Protein AF-A0A7X2D8C7-F1 (afdb_monomer_lite)

Sequence (176 aa):
GVTGVTGVTGWKGAHVKLGKLVGNLSENLAQALRIPQDTNGYLAQRRYRIRPRDVVHPGIFVVGGAHTPMPMEETINHAFVVAARIKALFDTKPKRLPGAQIDEEVCIGCGYCAAVCPYGAPILERTDTGHKARMSPRFCTLCGLCIAGCPVFAISDPVKSRDTIKAQIRAWGETS

Secondary structure (DSSP, 8-state):
------------S----GGGTS-S-SHHHHHHTTPPB-TTSSBPBPPTTTSTT-BSSTT----GGGTS---HHHHHHHHHHHHHHHHHHHHSPP-PPPPPEE-TTT-----HHHHH-TT--EEEEEETTEEEEEE-TTT-----HHHHH-TT--EE-SSS-HHHHHHHHHHHHT--

Radius of gyration: 23.64 Å; chains: 1; bounding box: 49×44×75 Å

Structure (mmCIF, N/CA/C/O backbone):
data_AF-A0A7X2D8C7-F1
#
_entry.id   AF-A0A7X2D8C7-F1
#
loop_
_atom_site.group_PDB
_atom_site.id
_atom_site.type_symbol
_atom_site.label_atom_id
_atom_site.label_alt_id
_atom_site.label_comp_id
_atom_site.label_asym_id
_atom_site.label_entity_id
_atom_site.label_seq_id
_atom_site.pdbx_PDB_ins_code
_atom_site.Cartn_x
_atom_site.Cartn_y
_atom_site.Cartn_z
_atom_site.occupancy
_atom_site.B_iso_or_equiv
_atom_site.auth_seq_id
_atom_site.auth_comp_id
_atom_site.auth_asym_id
_atom_site.auth_atom_id
_atom_site.pdbx_PDB_model_num
ATOM 1 N N . GLY A 1 1 ? 28.104 -6.266 -40.209 1.00 28.58 1 GLY A N 1
ATOM 2 C CA . GLY A 1 1 ? 27.592 -5.517 -41.369 1.00 28.58 1 GLY A CA 1
ATOM 3 C C . GLY A 1 1 ? 26.115 -5.299 -41.169 1.00 28.58 1 GLY A C 1
ATOM 4 O O . GLY A 1 1 ? 25.432 -6.241 -40.800 1.00 28.58 1 GLY A O 1
ATOM 5 N N . VAL A 1 2 ? 25.672 -4.056 -41.318 1.00 37.31 2 VAL A N 1
ATOM 6 C CA . VAL A 1 2 ? 24.287 -3.589 -41.179 1.00 37.31 2 VAL A CA 1
ATOM 7 C C . VAL A 1 2 ? 23.355 -4.460 -42.034 1.00 37.31 2 VAL A C 1
ATOM 9 O O . VAL A 1 2 ? 23.468 -4.435 -43.256 1.00 37.31 2 VAL A O 1
ATOM 12 N N . THR A 1 3 ? 22.458 -5.245 -41.432 1.00 30.12 3 THR A N 1
ATOM 13 C CA . THR A 1 3 ? 21.358 -5.863 -42.183 1.00 30.12 3 THR A CA 1
ATOM 14 C C . THR A 1 3 ? 20.223 -4.853 -42.247 1.00 30.12 3 THR A C 1
ATOM 16 O O . THR A 1 3 ? 19.583 -4.521 -41.252 1.00 30.12 3 THR A O 1
ATOM 19 N N . GLY A 1 4 ? 20.102 -4.267 -43.436 1.00 26.48 4 GLY A N 1
ATOM 20 C CA . GLY A 1 4 ? 19.267 -3.121 -43.729 1.00 26.48 4 GLY A CA 1
ATOM 21 C C . GLY A 1 4 ? 17.782 -3.367 -43.506 1.00 26.48 4 GLY A C 1
ATOM 22 O O . GLY A 1 4 ? 17.251 -4.458 -43.699 1.00 26.48 4 GLY A O 1
ATOM 23 N N . VAL A 1 5 ? 17.115 -2.282 -43.137 1.00 38.53 5 VAL A N 1
ATOM 24 C CA . VAL A 1 5 ? 15.666 -2.152 -43.174 1.00 38.53 5 VAL A CA 1
ATOM 25 C C . VAL A 1 5 ? 15.284 -1.944 -44.639 1.00 38.53 5 VAL A C 1
ATOM 27 O O . VAL A 1 5 ? 15.274 -0.816 -45.125 1.00 38.53 5 VAL A O 1
ATOM 30 N N . THR A 1 6 ? 15.020 -3.018 -45.379 1.00 28.53 6 THR A N 1
ATOM 31 C CA . THR A 1 6 ? 14.437 -2.922 -46.722 1.00 28.53 6 THR A CA 1
ATOM 32 C C . THR A 1 6 ? 12.965 -3.310 -46.684 1.00 28.53 6 THR A C 1
ATOM 34 O O . THR A 1 6 ? 12.603 -4.475 -46.582 1.00 28.53 6 THR A O 1
ATOM 37 N N . GLY A 1 7 ? 12.131 -2.271 -46.772 1.00 32.69 7 GLY A N 1
ATOM 38 C CA . GLY A 1 7 ? 10.856 -2.260 -47.487 1.00 32.69 7 GLY A CA 1
ATOM 39 C C . GLY A 1 7 ? 9.804 -3.288 -47.084 1.00 32.69 7 GLY A C 1
ATOM 40 O O . GLY A 1 7 ? 9.680 -4.328 -47.719 1.00 32.69 7 GLY A O 1
ATOM 41 N N . VAL A 1 8 ? 8.918 -2.911 -46.157 1.00 35.75 8 VAL A N 1
ATOM 42 C CA . VAL A 1 8 ? 7.561 -3.478 -46.121 1.00 35.75 8 VAL A CA 1
ATOM 43 C C . VAL A 1 8 ? 6.648 -2.560 -46.936 1.00 35.75 8 VAL A C 1
ATOM 45 O O . VAL A 1 8 ? 5.931 -1.708 -46.412 1.00 35.75 8 VAL A O 1
ATOM 48 N N . THR A 1 9 ? 6.722 -2.691 -48.259 1.00 31.28 9 THR A N 1
ATOM 49 C CA . THR A 1 9 ? 5.758 -2.123 -49.208 1.00 31.28 9 THR A CA 1
ATOM 50 C C . THR A 1 9 ? 4.465 -2.932 -49.128 1.00 31.28 9 THR A C 1
ATOM 52 O O . THR A 1 9 ? 4.216 -3.833 -49.918 1.00 31.28 9 THR A O 1
ATOM 55 N N . GLY A 1 10 ? 3.638 -2.644 -48.123 1.00 30.45 10 GLY A N 1
ATOM 56 C CA . GLY A 1 10 ? 2.378 -3.363 -47.955 1.00 30.45 10 GLY A CA 1
ATOM 57 C C . GLY A 1 10 ? 1.663 -3.097 -46.642 1.00 30.45 10 GLY A C 1
ATOM 58 O O . GLY A 1 10 ? 1.258 -4.046 -45.984 1.00 30.45 10 GLY A O 1
ATOM 59 N N . TRP A 1 11 ? 1.490 -1.833 -46.241 1.00 36.06 11 TRP A N 1
ATOM 60 C CA . TRP A 1 11 ? 0.664 -1.519 -45.073 1.00 36.06 11 TRP A CA 1
ATOM 61 C C . TRP A 1 11 ? -0.426 -0.505 -45.398 1.00 36.06 11 TRP A C 1
ATOM 63 O O . TRP A 1 11 ? -0.313 0.693 -45.148 1.00 36.06 11 TRP A O 1
ATOM 73 N N . LYS A 1 12 ? -1.520 -1.004 -45.977 1.00 29.92 12 LYS A N 1
ATOM 74 C CA . LYS A 1 12 ? -2.783 -0.269 -46.001 1.00 29.92 12 LYS A CA 1
ATOM 75 C C . LYS A 1 12 ? -3.369 -0.278 -44.583 1.00 29.92 12 LYS A C 1
ATOM 77 O O . LYS A 1 12 ? -3.862 -1.299 -44.123 1.00 29.92 12 LYS A O 1
ATOM 82 N N . GLY A 1 13 ? -3.307 0.867 -43.908 1.00 35.31 13 GLY A N 1
ATOM 83 C CA . GLY A 1 13 ? -4.355 1.305 -42.981 1.00 35.31 13 GLY A CA 1
ATOM 84 C C . GLY A 1 13 ? -4.522 0.586 -41.639 1.00 35.31 13 GLY A C 1
ATOM 85 O O . GLY A 1 13 ? -5.606 0.680 -41.074 1.00 35.31 13 GLY A O 1
ATOM 86 N N . ALA A 1 14 ? -3.507 -0.079 -41.081 1.00 35.38 14 ALA A N 1
ATOM 87 C CA . ALA A 1 14 ? -3.566 -0.482 -39.674 1.00 35.38 14 ALA A CA 1
ATOM 88 C C . ALA A 1 14 ? -2.647 0.416 -38.845 1.00 35.38 14 ALA A C 1
ATOM 90 O O . ALA A 1 14 ? -1.425 0.310 -38.912 1.00 35.38 14 ALA A O 1
ATOM 91 N N . HIS A 1 15 ? -3.245 1.291 -38.036 1.00 37.81 15 HIS A N 1
ATOM 92 C CA . HIS A 1 15 ? -2.563 1.956 -36.929 1.00 37.81 15 HIS A CA 1
ATOM 93 C C . HIS A 1 15 ? -2.149 0.900 -35.894 1.00 37.81 15 HIS A C 1
ATOM 95 O O . HIS A 1 15 ? -2.786 0.739 -34.851 1.00 37.81 15 HIS A O 1
ATOM 101 N N . VAL A 1 16 ? -1.105 0.122 -36.177 1.00 44.53 16 VAL A N 1
ATOM 102 C CA . VAL A 1 16 ? -0.512 -0.744 -35.165 1.00 44.53 16 VAL A CA 1
ATOM 103 C C . VAL A 1 16 ? 0.258 0.159 -34.223 1.00 44.53 16 VAL A C 1
ATOM 105 O O . VAL A 1 16 ? 1.302 0.710 -34.564 1.00 44.53 16 VAL A O 1
ATOM 108 N N . LYS A 1 17 ? -0.315 0.353 -33.032 1.00 47.81 17 LYS A N 1
ATOM 109 C CA . LYS A 1 17 ? 0.353 1.032 -31.923 1.00 47.81 17 LYS A CA 1
ATOM 110 C C . LYS A 1 17 ? 1.723 0.386 -31.746 1.00 47.81 17 LYS A C 1
ATOM 112 O O . LYS A 1 17 ? 1.798 -0.823 -31.543 1.00 47.81 17 LYS A O 1
ATOM 117 N N . LEU A 1 18 ? 2.784 1.187 -31.819 1.00 47.12 18 LEU A N 1
ATOM 118 C CA . LEU A 1 18 ? 4.171 0.730 -31.685 1.00 47.12 18 LEU A CA 1
ATOM 119 C C . LEU A 1 18 ? 4.399 -0.130 -30.426 1.00 47.12 18 LEU A C 1
ATOM 121 O O . LEU A 1 18 ? 5.233 -1.033 -30.454 1.00 47.12 18 LEU A O 1
ATOM 125 N N . GLY A 1 19 ? 3.610 0.055 -29.360 1.00 49.12 19 GLY A N 1
ATOM 126 C CA . GLY A 1 19 ? 3.678 -0.785 -28.160 1.00 49.12 19 GLY A CA 1
ATOM 127 C C . GLY A 1 19 ? 3.206 -2.230 -28.352 1.00 49.12 19 GLY A C 1
ATOM 128 O O . GLY A 1 19 ? 3.594 -3.087 -27.570 1.00 49.12 19 GLY A O 1
ATOM 129 N N . LYS A 1 20 ? 2.450 -2.545 -29.415 1.00 48.38 20 LYS A N 1
ATOM 130 C CA . LYS A 1 20 ? 2.133 -3.934 -29.805 1.00 48.38 20 LYS A CA 1
ATOM 131 C C . LYS A 1 20 ? 3.270 -4.628 -30.568 1.00 48.38 20 LYS A C 1
ATOM 133 O O . LYS A 1 20 ? 3.281 -5.853 -30.620 1.00 48.38 20 LYS A O 1
ATOM 138 N N . LEU A 1 21 ? 4.202 -3.875 -31.163 1.00 49.94 21 LEU A N 1
ATOM 139 C CA . LEU A 1 21 ? 5.346 -4.419 -31.916 1.00 49.94 21 LEU A CA 1
ATOM 140 C C . LEU A 1 21 ? 6.495 -4.858 -30.998 1.00 49.94 21 LEU A C 1
ATOM 142 O O . LEU A 1 21 ? 7.214 -5.801 -31.321 1.00 49.94 21 LEU A O 1
ATOM 146 N N . VAL A 1 22 ? 6.643 -4.214 -29.837 1.00 54.09 22 VAL A N 1
ATOM 147 C CA . VAL A 1 22 ? 7.540 -4.658 -28.760 1.00 54.09 22 VAL A CA 1
ATOM 148 C C . VAL A 1 22 ? 6.815 -5.790 -28.022 1.00 54.09 22 VAL A C 1
ATOM 150 O O . VAL A 1 22 ? 6.143 -5.579 -27.019 1.00 54.09 22 VAL A O 1
ATOM 153 N N . GLY A 1 23 ? 6.818 -6.961 -28.664 1.00 46.19 23 GLY A N 1
ATOM 154 C CA . GLY A 1 23 ? 5.800 -8.003 -28.540 1.00 46.19 23 GLY A CA 1
ATOM 155 C C . GLY A 1 23 ? 5.463 -8.471 -27.129 1.00 46.19 23 GLY A C 1
ATOM 156 O O . GLY A 1 23 ? 6.334 -8.506 -26.276 1.00 46.19 23 GLY A O 1
ATOM 157 N N . ASN A 1 24 ? 4.197 -8.872 -26.943 1.00 46.22 24 ASN A N 1
ATOM 158 C CA . ASN A 1 24 ? 3.631 -9.849 -25.990 1.00 46.22 24 ASN A CA 1
ATOM 159 C C . ASN A 1 24 ? 4.108 -9.881 -24.518 1.00 46.22 24 ASN A C 1
ATOM 161 O O . ASN A 1 24 ? 3.632 -10.716 -23.754 1.00 46.22 24 ASN A O 1
ATOM 165 N N . LEU A 1 25 ? 4.986 -8.983 -24.079 1.00 53.69 25 LEU A N 1
ATOM 166 C CA . LEU A 1 25 ? 5.560 -8.962 -22.737 1.00 53.69 25 LEU A CA 1
ATOM 167 C C . LEU A 1 25 ? 4.754 -8.088 -21.771 1.00 53.69 25 LEU A C 1
ATOM 169 O O . LEU A 1 25 ? 5.161 -7.923 -20.627 1.00 53.69 25 LEU A O 1
ATOM 173 N N . SER A 1 26 ? 3.656 -7.474 -22.216 1.00 61.72 26 SER A N 1
ATOM 174 C CA . SER A 1 26 ? 3.154 -6.266 -21.566 1.00 61.72 26 SER A CA 1
ATOM 175 C C . SER A 1 26 ? 1.893 -6.474 -20.727 1.00 61.72 26 SER A C 1
ATOM 177 O O . SER A 1 26 ? 1.882 -6.003 -19.600 1.00 61.72 26 SER A O 1
ATOM 179 N N . GLU A 1 27 ? 0.884 -7.234 -21.163 1.00 64.19 27 GLU A N 1
ATOM 180 C CA . GLU A 1 27 ? -0.357 -7.379 -20.375 1.00 64.19 27 GLU A CA 1
ATOM 181 C C . GLU A 1 27 ? -0.197 -8.305 -19.166 1.00 64.19 27 GLU A C 1
ATOM 183 O O . GLU A 1 27 ? -0.451 -7.887 -18.040 1.00 64.19 27 GLU A O 1
ATOM 188 N N . ASN A 1 28 ? 0.288 -9.535 -19.361 1.00 70.88 28 ASN A N 1
ATOM 189 C CA . ASN A 1 28 ? 0.437 -10.492 -18.257 1.00 70.88 28 ASN A CA 1
ATOM 190 C C . ASN A 1 28 ? 1.439 -9.998 -17.202 1.00 70.88 28 ASN A C 1
ATOM 192 O O . ASN A 1 28 ? 1.209 -10.158 -16.005 1.00 70.88 28 ASN A O 1
ATOM 196 N N . LEU A 1 29 ? 2.529 -9.354 -17.633 1.00 76.31 29 LEU A N 1
ATOM 197 C CA . LEU A 1 29 ? 3.527 -8.784 -16.730 1.00 76.31 29 LEU A CA 1
ATOM 198 C C . LEU A 1 29 ? 2.998 -7.534 -16.020 1.00 76.31 29 LEU A C 1
ATOM 200 O O . LEU A 1 29 ? 3.179 -7.404 -14.811 1.00 76.31 29 LEU A O 1
ATOM 204 N N . ALA A 1 30 ? 2.317 -6.633 -16.737 1.00 76.94 30 ALA A N 1
ATOM 205 C CA . ALA A 1 30 ? 1.699 -5.458 -16.130 1.00 76.94 30 ALA A CA 1
ATOM 206 C C . ALA 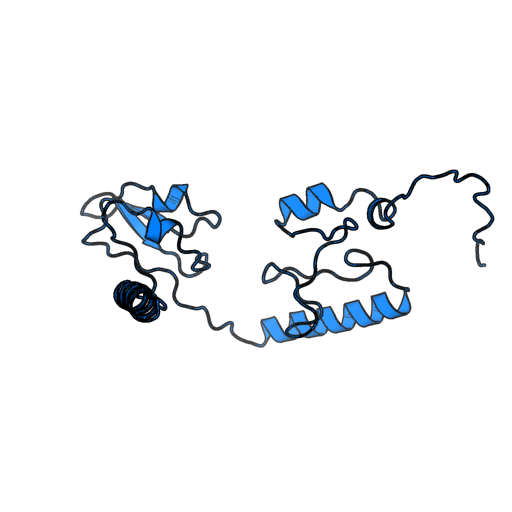A 1 30 ? 0.624 -5.852 -15.111 1.00 76.94 30 ALA A C 1
ATOM 208 O O . ALA A 1 30 ? 0.582 -5.274 -14.029 1.00 76.94 30 ALA A O 1
ATOM 209 N N . GLN A 1 31 ? -0.198 -6.861 -15.408 1.00 77.12 31 GLN A N 1
ATOM 210 C CA . GLN A 1 31 ? -1.211 -7.378 -14.487 1.00 77.12 31 GLN A CA 1
ATOM 211 C C . GLN A 1 31 ? -0.577 -8.053 -13.268 1.00 77.12 31 GLN A C 1
ATOM 213 O O . GLN A 1 31 ? -0.937 -7.721 -12.137 1.00 77.12 31 GLN A O 1
ATOM 218 N N . ALA A 1 32 ? 0.404 -8.938 -13.480 1.00 80.56 32 ALA A N 1
ATOM 219 C CA . ALA A 1 32 ? 1.113 -9.615 -12.395 1.00 80.56 32 ALA A CA 1
ATOM 220 C C . ALA A 1 32 ? 1.806 -8.618 -11.454 1.00 80.56 32 ALA A C 1
ATOM 222 O O . ALA A 1 32 ? 1.751 -8.767 -10.235 1.00 80.56 32 ALA A O 1
ATOM 223 N N . LEU A 1 33 ? 2.409 -7.565 -12.013 1.00 77.88 33 LEU A N 1
ATOM 224 C CA . LEU A 1 33 ? 3.097 -6.520 -11.254 1.00 77.88 33 LEU A CA 1
ATOM 225 C C . LEU A 1 33 ? 2.184 -5.356 -10.834 1.00 77.88 33 LEU A C 1
ATOM 227 O O . LEU A 1 33 ? 2.644 -4.436 -10.157 1.00 77.88 33 LEU A O 1
ATOM 231 N N . ARG A 1 34 ? 0.900 -5.381 -11.220 1.00 76.88 34 ARG A N 1
ATOM 232 C CA . ARG A 1 34 ? -0.090 -4.310 -10.996 1.00 76.88 34 ARG A CA 1
ATOM 233 C C . ARG A 1 34 ? 0.406 -2.924 -11.445 1.00 76.88 34 ARG A C 1
ATOM 235 O O . ARG A 1 34 ? 0.190 -1.920 -10.762 1.00 76.88 34 ARG A O 1
ATOM 242 N N . ILE A 1 35 ? 1.083 -2.866 -12.591 1.00 78.88 35 ILE A N 1
ATOM 243 C CA . ILE A 1 35 ? 1.612 -1.633 -13.186 1.00 78.88 35 ILE A CA 1
ATOM 244 C C . ILE A 1 35 ? 0.629 -1.146 -14.257 1.00 78.88 35 ILE A C 1
ATOM 246 O O . ILE A 1 35 ? 0.285 -1.916 -15.150 1.00 78.88 35 ILE A O 1
ATOM 250 N N . PRO A 1 36 ? 0.177 0.118 -14.218 1.00 77.75 36 PRO A N 1
ATOM 251 C CA . PRO A 1 36 ? -0.668 0.653 -15.278 1.00 77.75 36 PRO A CA 1
ATOM 252 C C . PRO A 1 36 ? 0.109 0.778 -16.595 1.00 77.75 36 PRO A C 1
ATOM 254 O O . PRO A 1 36 ? 1.304 1.078 -16.590 1.00 77.75 36 PRO A O 1
ATOM 257 N N . GLN A 1 37 ? -0.578 0.595 -17.719 1.00 79.75 37 GLN A N 1
ATOM 258 C CA . GLN A 1 37 ? -0.037 0.860 -19.053 1.00 79.75 37 GLN A CA 1
ATOM 259 C C . GLN A 1 37 ? -0.553 2.196 -19.595 1.00 79.75 37 GLN A C 1
ATOM 261 O O . GLN A 1 37 ? -1.623 2.666 -19.203 1.00 79.75 37 GLN A O 1
ATOM 266 N N . ASP A 1 38 ? 0.219 2.822 -20.480 1.00 76.81 38 ASP A N 1
ATOM 267 C CA . ASP A 1 38 ? -0.206 4.011 -21.210 1.00 76.81 38 ASP A CA 1
ATOM 268 C C . ASP A 1 38 ? -1.159 3.662 -22.370 1.00 76.81 38 ASP A C 1
ATOM 270 O O . ASP A 1 38 ? -1.447 2.499 -22.664 1.00 76.81 38 ASP A O 1
ATOM 274 N N . THR A 1 39 ? -1.656 4.684 -23.070 1.00 76.44 39 THR A N 1
ATOM 275 C CA . THR A 1 39 ? -2.556 4.497 -24.220 1.00 76.44 39 THR A CA 1
ATOM 276 C C . THR A 1 39 ? -1.903 3.750 -25.384 1.00 76.44 39 THR A C 1
ATOM 278 O O . THR A 1 39 ? -2.619 3.254 -26.259 1.00 76.44 39 THR A O 1
ATOM 281 N N . ASN A 1 40 ? -0.575 3.650 -25.409 1.00 75.31 40 ASN A N 1
ATOM 282 C CA . ASN A 1 40 ? 0.206 2.986 -26.443 1.00 75.31 40 ASN A CA 1
ATOM 283 C C . ASN A 1 40 ? 0.598 1.545 -26.071 1.00 75.31 40 ASN A C 1
ATOM 285 O O . ASN A 1 40 ? 1.065 0.824 -26.950 1.00 75.31 40 ASN A O 1
ATOM 289 N N . GLY A 1 41 ? 0.340 1.104 -24.834 1.00 74.12 41 GLY A N 1
ATOM 290 C CA . GLY A 1 41 ? 0.632 -0.242 -24.330 1.00 74.12 41 GLY A CA 1
ATOM 291 C C . GLY A 1 41 ? 1.974 -0.375 -23.601 1.00 74.12 41 GLY A C 1
ATOM 292 O O . GLY A 1 41 ? 2.357 -1.489 -23.238 1.00 74.12 41 GLY A O 1
ATOM 293 N N . TYR A 1 42 ? 2.685 0.727 -23.361 1.00 79.75 42 TYR A N 1
ATOM 294 C CA . TYR A 1 42 ? 3.927 0.740 -22.590 1.00 79.75 42 TYR A CA 1
ATOM 295 C C . TYR A 1 42 ? 3.659 0.839 -21.090 1.00 79.75 42 TYR A C 1
ATOM 297 O O . TYR A 1 42 ? 2.616 1.334 -20.668 1.00 79.75 42 TYR A O 1
ATOM 305 N N . LEU A 1 43 ? 4.604 0.392 -20.260 1.00 79.81 43 LEU A N 1
ATOM 306 C CA . LEU A 1 43 ? 4.484 0.512 -18.806 1.00 79.81 43 LEU A CA 1
ATOM 307 C C . LEU A 1 43 ? 4.559 1.989 -18.393 1.00 79.81 43 LEU A C 1
ATOM 309 O O . LEU A 1 43 ? 5.521 2.691 -18.712 1.00 79.81 43 LEU A O 1
ATOM 313 N N . ALA A 1 44 ? 3.546 2.463 -17.669 1.00 72.75 44 ALA A N 1
ATOM 314 C CA . ALA A 1 44 ? 3.401 3.876 -17.357 1.00 72.75 44 ALA A CA 1
ATOM 315 C C . ALA A 1 44 ? 4.439 4.363 -16.332 1.00 72.75 44 ALA A C 1
ATOM 317 O O . ALA A 1 44 ? 4.636 3.776 -15.262 1.00 72.75 44 ALA A O 1
ATOM 318 N N . GLN A 1 45 ? 5.046 5.512 -16.632 1.00 67.50 45 GLN A N 1
ATOM 319 C CA . GLN A 1 45 ? 5.901 6.256 -15.709 1.00 67.50 45 GLN A CA 1
ATOM 320 C C . GLN A 1 45 ? 5.090 7.234 -14.848 1.00 67.50 45 GLN A C 1
ATOM 322 O O . GLN A 1 45 ? 4.016 7.711 -15.221 1.00 67.50 45 GLN A O 1
ATOM 327 N N . ARG A 1 46 ? 5.626 7.578 -13.675 1.00 62.03 46 ARG A N 1
ATOM 328 C CA . ARG A 1 46 ? 5.087 8.632 -12.810 1.00 62.03 46 ARG A CA 1
ATOM 329 C C . ARG A 1 46 ? 5.328 10.008 -13.453 1.00 62.03 46 ARG A C 1
ATOM 331 O O . ARG A 1 46 ? 6.275 10.187 -14.213 1.00 62.03 46 ARG A O 1
ATOM 338 N N . ARG A 1 47 ? 4.460 10.992 -13.161 1.00 56.31 47 ARG A N 1
ATOM 339 C CA . ARG A 1 47 ? 4.467 12.320 -13.818 1.00 56.31 47 ARG A CA 1
ATOM 340 C C . ARG A 1 47 ? 5.880 12.928 -13.889 1.00 56.31 47 ARG A C 1
ATOM 342 O O . ARG A 1 47 ? 6.507 13.174 -12.857 1.00 56.31 47 ARG A O 1
ATOM 349 N N . TYR A 1 48 ? 6.293 13.250 -15.118 1.00 49.56 48 TYR A N 1
ATOM 350 C CA . TYR A 1 48 ? 7.628 13.687 -15.558 1.00 49.56 48 TYR A CA 1
ATOM 351 C C . TYR A 1 48 ? 8.297 14.775 -14.695 1.00 49.56 48 TYR A C 1
ATOM 353 O O . TYR A 1 48 ? 9.516 14.834 -14.599 1.00 49.56 48 TYR A O 1
ATOM 361 N N . ARG A 1 49 ? 7.510 15.633 -14.032 1.00 43.59 49 ARG A N 1
ATOM 362 C CA . ARG A 1 49 ? 8.008 16.849 -13.369 1.00 43.59 49 ARG A CA 1
ATOM 363 C C . ARG A 1 49 ? 8.552 16.653 -11.951 1.00 43.59 49 ARG A C 1
ATOM 365 O O . ARG A 1 49 ? 9.379 17.441 -11.520 1.00 43.59 49 ARG A O 1
ATOM 372 N N . ILE A 1 50 ? 8.061 15.659 -11.208 1.00 52.94 50 ILE A N 1
ATOM 373 C CA . ILE A 1 50 ? 8.367 15.522 -9.766 1.00 52.94 50 ILE A CA 1
ATOM 374 C C . ILE A 1 50 ? 9.290 14.325 -9.508 1.00 52.94 50 ILE A C 1
ATOM 376 O O . ILE A 1 50 ? 10.071 14.350 -8.560 1.00 52.94 50 ILE A O 1
ATOM 380 N N . ARG A 1 51 ? 9.216 13.280 -10.347 1.00 55.00 51 ARG A N 1
ATOM 381 C CA . ARG A 1 51 ? 10.049 12.068 -10.269 1.00 55.00 51 ARG A CA 1
ATOM 382 C C . ARG A 1 51 ? 10.200 11.437 -11.660 1.00 55.00 51 ARG A C 1
ATOM 384 O O . ARG A 1 51 ? 9.560 10.417 -11.925 1.00 55.00 51 ARG A O 1
ATOM 391 N N . PRO A 1 52 ? 10.959 12.065 -12.575 1.00 57.16 52 PRO A N 1
ATOM 392 C CA . PRO A 1 52 ? 11.190 11.474 -13.886 1.00 57.16 52 PRO A CA 1
ATOM 393 C C . PRO A 1 52 ? 11.799 10.080 -13.699 1.00 57.16 52 PRO A C 1
ATOM 395 O O . PRO A 1 52 ? 12.757 9.927 -12.943 1.00 57.16 52 PRO A O 1
ATOM 398 N N . ARG A 1 53 ? 11.242 9.082 -14.396 1.00 61.22 53 ARG A N 1
ATOM 399 C CA . ARG A 1 53 ? 11.711 7.682 -14.430 1.00 61.22 53 ARG A CA 1
ATOM 400 C C . ARG A 1 53 ? 11.435 6.812 -13.190 1.00 61.22 53 ARG A C 1
ATOM 402 O O . ARG A 1 53 ? 11.917 5.685 -13.130 1.00 61.22 53 ARG A O 1
ATOM 409 N N . ASP A 1 54 ? 10.598 7.269 -12.256 1.00 63.53 54 ASP A N 1
ATOM 410 C CA . ASP A 1 54 ? 9.966 6.378 -11.268 1.00 63.53 54 ASP A CA 1
ATOM 411 C C . ASP A 1 54 ? 8.664 5.792 -11.855 1.00 63.53 54 ASP A C 1
ATOM 413 O O . ASP A 1 54 ? 7.978 6.454 -12.639 1.00 63.53 54 ASP A O 1
ATOM 417 N N . VAL A 1 55 ? 8.271 4.581 -11.451 1.00 66.56 55 VAL A N 1
ATOM 418 C CA . VAL A 1 55 ? 6.946 4.022 -11.790 1.00 66.56 55 VAL A CA 1
ATOM 419 C C . VAL A 1 55 ? 5.908 4.335 -10.709 1.00 66.56 55 VAL A C 1
ATOM 421 O O . VAL A 1 55 ? 6.216 4.874 -9.642 1.00 66.56 55 VAL A O 1
ATOM 424 N N . VAL A 1 56 ? 4.641 4.023 -10.997 1.00 63.25 56 VAL A N 1
ATOM 425 C CA . VAL A 1 56 ? 3.510 4.262 -10.082 1.00 63.25 56 VAL A CA 1
ATOM 426 C C . VAL A 1 56 ? 3.640 3.450 -8.785 1.00 63.25 56 VAL A C 1
ATOM 428 O O . VAL A 1 56 ? 3.271 3.944 -7.719 1.00 63.25 56 VAL A O 1
ATOM 431 N N . HIS A 1 57 ? 4.205 2.242 -8.865 1.00 69.12 57 HIS A N 1
ATOM 432 C CA . HIS A 1 57 ? 4.403 1.348 -7.726 1.00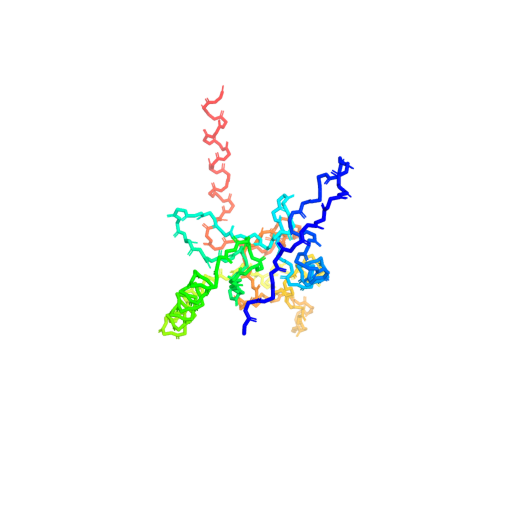 69.12 57 HIS A CA 1
ATOM 433 C C . HIS A 1 57 ? 5.813 1.486 -7.113 1.00 69.12 57 HIS A C 1
ATOM 435 O O . HIS A 1 57 ? 6.804 1.318 -7.825 1.00 69.12 57 HIS A O 1
ATOM 441 N N . PRO A 1 58 ? 5.949 1.773 -5.804 1.00 70.00 58 PRO A N 1
ATOM 442 C CA . PRO A 1 58 ? 7.257 1.853 -5.155 1.00 70.00 58 PRO A CA 1
ATOM 443 C C . PRO A 1 58 ? 8.055 0.546 -5.273 1.00 70.00 58 PRO A C 1
ATOM 445 O O . PRO A 1 58 ? 7.522 -0.529 -5.019 1.00 70.00 58 PRO A O 1
ATOM 448 N N . GLY A 1 59 ? 9.344 0.648 -5.610 1.00 75.56 59 GLY A N 1
ATOM 449 C CA . GLY A 1 59 ? 10.264 -0.497 -5.666 1.00 75.56 59 GLY A CA 1
ATOM 450 C C . GLY A 1 59 ? 10.309 -1.238 -7.004 1.00 75.56 59 GLY A C 1
ATOM 451 O O . GLY A 1 59 ? 11.193 -2.066 -7.193 1.00 75.56 59 GLY A O 1
ATOM 452 N N . ILE A 1 60 ? 9.421 -0.915 -7.946 1.00 81.06 60 ILE A N 1
ATOM 453 C CA . ILE A 1 60 ? 9.504 -1.402 -9.324 1.00 81.06 60 ILE A CA 1
ATOM 454 C C . ILE A 1 60 ? 10.104 -0.294 -10.195 1.00 81.06 60 ILE A C 1
ATOM 456 O O . ILE A 1 60 ? 9.851 0.886 -9.973 1.00 81.06 60 ILE A O 1
ATOM 460 N N . PHE A 1 61 ? 10.914 -0.657 -11.185 1.00 83.62 61 PHE A N 1
ATOM 461 C CA . PHE A 1 61 ? 11.512 0.288 -12.124 1.00 83.62 61 PHE A CA 1
ATOM 462 C C . PHE A 1 61 ? 11.388 -0.245 -13.542 1.00 83.62 61 PHE A C 1
ATOM 464 O O . PHE A 1 61 ? 11.502 -1.447 -13.766 1.00 83.62 61 PHE A O 1
ATOM 471 N N . VAL A 1 62 ? 11.158 0.653 -14.499 1.00 80.88 62 VAL A N 1
ATOM 472 C CA . VAL A 1 62 ? 11.050 0.306 -15.919 1.00 80.88 62 VAL A CA 1
ATOM 473 C C . VAL A 1 62 ? 12.177 0.993 -16.671 1.00 80.88 62 VAL A C 1
ATOM 475 O O . VAL A 1 62 ? 12.337 2.208 -16.584 1.00 80.88 62 VAL A O 1
ATOM 478 N N . VAL A 1 63 ? 12.945 0.206 -17.422 1.00 85.00 63 VAL A N 1
ATOM 479 C CA . VAL A 1 63 ? 14.132 0.650 -18.160 1.00 85.00 63 VAL A CA 1
ATOM 480 C C . VAL A 1 63 ? 13.948 0.358 -19.645 1.00 85.00 63 VAL A C 1
ATOM 482 O O . VAL A 1 63 ? 13.315 -0.627 -20.024 1.00 85.00 63 VAL A O 1
ATOM 485 N N . GLY A 1 64 ? 14.517 1.215 -20.491 1.00 85.31 64 GLY A N 1
ATOM 486 C CA . GLY A 1 64 ? 14.551 0.990 -21.935 1.00 85.31 64 GLY A CA 1
ATOM 487 C C . GLY A 1 64 ? 13.172 0.950 -22.596 1.00 85.31 64 GLY A C 1
ATOM 488 O O . GLY A 1 64 ? 12.206 1.540 -22.097 1.00 85.31 64 GLY A O 1
ATOM 489 N N . GLY A 1 65 ? 13.096 0.217 -23.709 1.00 81.00 65 GLY A N 1
ATOM 490 C CA . GLY A 1 65 ? 11.935 0.117 -24.604 1.00 81.00 65 GLY A CA 1
ATOM 491 C C . GLY A 1 65 ? 10.606 -0.310 -23.968 1.00 81.00 65 GLY A C 1
ATOM 492 O O . GLY A 1 65 ? 9.566 -0.203 -24.609 1.00 81.00 65 GLY A O 1
ATOM 493 N N . ALA A 1 66 ? 10.618 -0.773 -22.715 1.00 79.94 66 ALA A N 1
ATOM 494 C CA . ALA A 1 66 ? 9.420 -1.173 -21.982 1.00 79.94 66 ALA A CA 1
ATOM 495 C C . ALA A 1 66 ? 8.501 0.005 -21.597 1.00 79.94 66 ALA A C 1
ATOM 497 O O . ALA A 1 66 ? 7.314 -0.213 -21.353 1.00 79.94 66 ALA A O 1
ATOM 498 N N . HIS A 1 67 ? 9.018 1.241 -21.550 1.00 78.69 67 HIS A N 1
ATOM 499 C CA . HIS A 1 67 ? 8.205 2.434 -21.264 1.00 78.69 67 HIS A CA 1
ATOM 500 C C . HIS A 1 67 ? 7.922 3.323 -22.483 1.00 78.69 67 HIS A C 1
ATOM 502 O O . HIS A 1 67 ? 6.952 4.068 -22.469 1.00 78.69 67 HIS A O 1
ATOM 508 N N . THR A 1 68 ? 8.792 3.307 -23.494 1.00 78.94 68 THR A N 1
ATOM 509 C CA . THR A 1 68 ? 8.649 4.081 -24.738 1.00 78.94 68 THR A CA 1
ATOM 510 C C . THR A 1 68 ? 9.706 3.608 -25.743 1.00 78.94 68 THR A C 1
ATOM 512 O O . THR A 1 68 ? 10.762 3.139 -25.306 1.00 78.94 68 THR A O 1
ATOM 515 N N . PRO A 1 69 ? 9.502 3.737 -27.066 1.00 82.25 69 PRO A N 1
ATOM 516 C CA . PRO A 1 69 ? 10.572 3.538 -28.039 1.00 82.25 69 PRO A CA 1
ATOM 517 C C . PRO A 1 69 ? 11.714 4.524 -27.786 1.00 82.25 69 PRO A C 1
ATOM 519 O O . PRO A 1 69 ? 11.480 5.728 -27.716 1.00 82.25 69 PRO A O 1
ATOM 522 N N . MET A 1 70 ? 12.947 4.030 -27.680 1.00 82.06 70 MET A N 1
ATOM 523 C CA . MET A 1 70 ? 14.137 4.879 -27.575 1.00 82.06 70 MET A CA 1
ATOM 524 C C . MET A 1 70 ? 15.339 4.217 -28.265 1.00 82.06 70 MET A C 1
ATOM 526 O O . MET A 1 70 ? 15.388 2.984 -28.342 1.00 82.06 70 MET A O 1
ATOM 530 N N . PRO A 1 71 ? 16.314 4.999 -28.759 1.00 87.44 71 PRO A N 1
ATOM 531 C CA . PRO A 1 71 ? 17.542 4.468 -29.337 1.00 87.44 71 PRO A CA 1
ATOM 532 C C . PRO A 1 71 ? 18.418 3.767 -28.287 1.00 87.44 71 PRO A C 1
ATOM 534 O O . PRO A 1 71 ? 18.260 3.941 -27.075 1.00 87.44 71 PRO A O 1
ATOM 537 N N . MET A 1 72 ? 19.377 2.964 -28.755 1.00 89.31 72 MET A N 1
ATOM 538 C CA . MET A 1 72 ? 20.252 2.174 -27.878 1.00 89.31 72 MET A CA 1
ATOM 539 C C . MET A 1 72 ? 21.041 3.046 -26.896 1.00 89.31 72 MET A C 1
ATOM 541 O O . MET A 1 72 ? 21.120 2.720 -25.716 1.00 89.31 72 MET A O 1
ATOM 545 N N . GLU A 1 73 ? 21.574 4.176 -27.358 1.00 89.50 73 GLU A N 1
ATOM 546 C CA . GLU A 1 73 ? 22.354 5.092 -26.519 1.00 89.50 73 GLU A CA 1
ATOM 547 C C . GLU A 1 73 ? 21.513 5.685 -25.380 1.00 89.50 73 GLU A C 1
ATOM 549 O O . GLU A 1 73 ? 21.937 5.724 -24.223 1.00 89.50 73 GLU A O 1
ATOM 554 N N . GLU A 1 74 ? 20.263 6.046 -25.671 1.00 86.62 74 GLU A N 1
ATOM 555 C CA . GLU A 1 74 ? 19.327 6.515 -24.652 1.00 86.62 74 GLU A CA 1
ATOM 556 C C . GLU A 1 74 ? 18.925 5.393 -23.687 1.00 86.62 74 GLU A C 1
ATOM 558 O O . GLU A 1 74 ? 18.821 5.628 -22.485 1.00 86.62 74 GLU A O 1
ATOM 563 N N . THR A 1 75 ? 18.790 4.157 -24.176 1.00 88.31 75 THR A N 1
ATOM 564 C CA . THR A 1 75 ? 18.526 2.981 -23.330 1.00 88.31 75 THR A CA 1
ATOM 565 C C . THR A 1 75 ? 19.648 2.748 -22.320 1.00 88.31 75 THR A C 1
ATOM 567 O O . THR A 1 75 ? 19.373 2.496 -21.146 1.00 88.31 75 THR A O 1
ATOM 570 N N . ILE A 1 76 ? 20.904 2.864 -22.757 1.00 91.38 76 ILE A N 1
ATOM 571 C CA . ILE A 1 76 ? 22.087 2.698 -21.904 1.00 91.38 76 ILE A CA 1
ATOM 572 C C . ILE A 1 76 ? 22.112 3.783 -20.824 1.00 91.38 76 ILE A C 1
ATOM 574 O O . ILE A 1 76 ? 22.182 3.478 -19.632 1.00 91.38 76 ILE A O 1
ATOM 578 N N . ASN A 1 77 ? 21.969 5.047 -21.225 1.00 89.88 77 ASN A N 1
ATOM 579 C CA . ASN A 1 77 ? 21.929 6.170 -20.290 1.00 89.88 77 ASN A CA 1
ATOM 580 C C . ASN A 1 77 ? 20.765 6.042 -19.300 1.00 89.88 77 ASN A C 1
ATOM 582 O O . ASN A 1 77 ? 20.918 6.292 -18.103 1.00 89.88 77 ASN A O 1
ATOM 586 N N . HIS A 1 78 ? 19.605 5.591 -19.774 1.00 86.25 78 HIS A N 1
ATOM 587 C CA . HIS A 1 78 ? 18.449 5.347 -18.928 1.00 86.25 78 HIS A CA 1
ATOM 588 C C . HIS A 1 78 ? 18.722 4.250 -17.889 1.00 86.25 78 HIS A C 1
ATOM 590 O O . HIS A 1 78 ? 18.400 4.437 -16.712 1.00 86.25 78 HIS A O 1
ATOM 596 N N . ALA A 1 79 ? 19.358 3.147 -18.289 1.00 89.19 79 ALA A N 1
ATOM 597 C CA . ALA A 1 79 ? 19.725 2.066 -17.379 1.00 89.19 79 ALA A CA 1
ATOM 598 C C . ALA A 1 79 ? 20.648 2.555 -16.254 1.00 89.19 79 ALA A C 1
ATOM 600 O O . ALA A 1 79 ? 20.391 2.263 -15.085 1.00 89.19 79 ALA A O 1
ATOM 601 N N . PHE A 1 80 ? 21.661 3.364 -16.580 1.00 91.50 80 PHE A N 1
ATOM 602 C CA . PHE A 1 80 ? 22.562 3.939 -15.579 1.00 91.50 80 PHE A CA 1
ATOM 603 C C . PHE A 1 80 ? 21.842 4.859 -14.589 1.00 91.50 80 PHE A C 1
ATOM 605 O O . PHE A 1 80 ? 22.065 4.761 -13.381 1.00 91.50 80 PHE A O 1
ATOM 612 N N . VAL A 1 81 ? 20.937 5.714 -15.073 1.00 87.19 81 VAL A N 1
ATOM 613 C CA . VAL A 1 81 ? 20.158 6.615 -14.209 1.00 87.19 81 VAL A CA 1
ATOM 614 C C . VAL A 1 81 ? 19.260 5.828 -13.251 1.00 87.19 81 VAL A C 1
ATOM 616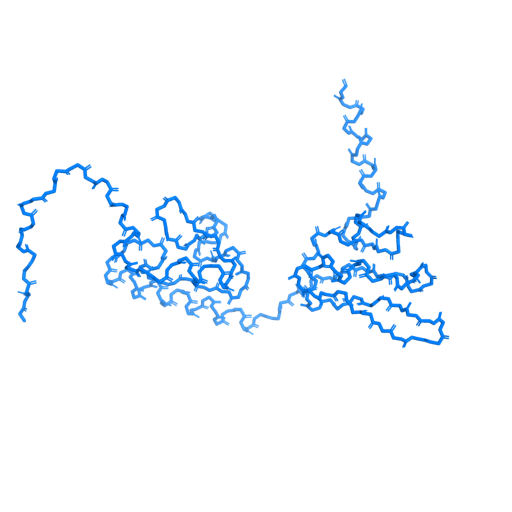 O O . VAL A 1 81 ? 19.208 6.137 -12.059 1.00 87.19 81 VAL A O 1
ATOM 619 N N . VAL A 1 82 ? 18.578 4.791 -13.744 1.00 86.75 82 VAL A N 1
ATOM 620 C CA . VAL A 1 82 ? 17.718 3.942 -12.908 1.00 86.75 82 VAL A CA 1
ATOM 621 C C . VAL A 1 82 ? 18.545 3.151 -11.894 1.0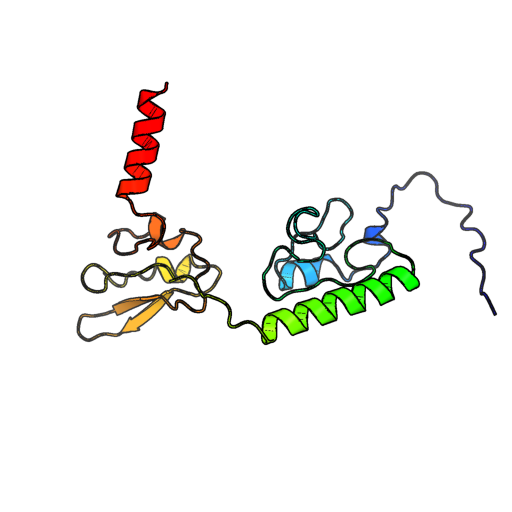0 86.75 82 VAL A C 1
ATOM 623 O O . VAL A 1 82 ? 18.174 3.096 -10.723 1.00 86.75 82 VAL A O 1
ATOM 626 N N . ALA A 1 83 ? 19.703 2.617 -12.286 1.00 89.88 83 ALA A N 1
ATOM 627 C CA . ALA A 1 83 ? 20.606 1.923 -11.370 1.00 89.88 83 ALA A CA 1
ATOM 628 C C . ALA A 1 83 ? 21.107 2.843 -10.242 1.00 89.88 83 ALA A C 1
ATOM 630 O O . ALA A 1 83 ? 21.060 2.470 -9.067 1.00 89.88 83 ALA A O 1
ATOM 631 N N . ALA A 1 84 ? 21.515 4.073 -10.569 1.00 88.69 84 ALA A N 1
ATOM 632 C CA . ALA A 1 84 ? 21.911 5.069 -9.575 1.00 88.69 84 ALA A CA 1
ATOM 633 C C . ALA A 1 84 ? 20.757 5.413 -8.617 1.00 88.69 84 ALA A C 1
ATOM 635 O O . ALA A 1 84 ? 20.964 5.578 -7.412 1.00 88.69 84 ALA A O 1
ATOM 636 N N . ARG A 1 85 ? 19.522 5.467 -9.130 1.00 82.50 85 ARG A N 1
ATOM 637 C CA . ARG A 1 85 ? 18.326 5.714 -8.321 1.00 82.50 85 ARG A CA 1
ATOM 638 C C . ARG A 1 85 ? 18.017 4.564 -7.367 1.00 82.50 85 ARG A C 1
ATOM 640 O O . ARG A 1 85 ? 17.723 4.818 -6.201 1.00 82.50 85 ARG A O 1
ATOM 647 N N . ILE A 1 86 ? 18.106 3.326 -7.848 1.00 85.69 86 ILE A N 1
ATOM 648 C CA . ILE A 1 86 ? 17.941 2.120 -7.032 1.00 85.69 86 ILE A CA 1
ATOM 649 C C . ILE A 1 86 ? 18.978 2.114 -5.907 1.00 85.69 86 ILE A C 1
ATOM 651 O O . ILE A 1 86 ? 18.612 1.921 -4.751 1.00 85.69 86 ILE A O 1
ATOM 655 N N . LYS A 1 87 ? 20.246 2.413 -6.219 1.00 88.44 87 LYS A N 1
ATOM 656 C CA . LYS A 1 87 ? 21.309 2.535 -5.213 1.00 88.44 87 LYS A CA 1
ATOM 657 C C . LYS A 1 87 ? 20.953 3.557 -4.131 1.00 88.44 87 LYS A C 1
ATOM 659 O O . LYS A 1 87 ? 20.970 3.225 -2.951 1.00 88.44 87 LYS A O 1
ATOM 664 N N . ALA A 1 88 ? 20.529 4.755 -4.532 1.00 83.94 88 ALA A N 1
ATOM 665 C CA . ALA A 1 88 ? 20.139 5.800 -3.589 1.00 83.94 88 ALA A CA 1
ATOM 666 C C . ALA A 1 88 ? 18.985 5.375 -2.658 1.00 83.94 88 ALA A C 1
ATOM 668 O O . ALA A 1 88 ? 18.949 5.799 -1.505 1.00 83.94 88 ALA A O 1
ATOM 669 N N . LEU A 1 89 ? 18.055 4.530 -3.124 1.00 79.31 89 LEU A N 1
ATOM 670 C CA . LEU A 1 89 ? 16.990 4.001 -2.267 1.00 79.31 89 LEU A CA 1
ATOM 671 C C . LEU A 1 89 ? 17.505 3.067 -1.172 1.00 79.31 89 LEU A C 1
ATOM 673 O O . LEU A 1 89 ? 16.936 3.078 -0.083 1.00 79.31 89 LEU A O 1
ATOM 677 N N . PHE A 1 90 ? 18.542 2.273 -1.445 1.00 82.06 90 PHE A N 1
ATOM 678 C CA . PHE A 1 90 ? 19.144 1.393 -0.440 1.00 82.06 90 PHE A CA 1
ATOM 679 C C . PHE A 1 90 ? 19.955 2.172 0.600 1.00 82.06 90 PHE A C 1
ATOM 681 O O . PHE A 1 90 ? 19.945 1.804 1.774 1.00 82.06 90 PHE A O 1
ATOM 688 N N . ASP A 1 91 ? 20.587 3.273 0.192 1.00 83.19 91 ASP A N 1
ATOM 689 C CA . ASP A 1 91 ? 21.376 4.124 1.090 1.00 83.19 91 ASP A CA 1
ATOM 690 C C . ASP A 1 91 ? 20.484 4.926 2.058 1.00 83.19 91 ASP A C 1
ATOM 692 O O . ASP A 1 91 ? 20.860 5.217 3.197 1.00 83.19 91 ASP A O 1
ATOM 696 N N . THR A 1 92 ? 19.260 5.265 1.643 1.00 73.50 92 THR A N 1
ATOM 697 C CA . THR A 1 92 ? 18.292 5.963 2.496 1.00 73.50 92 THR A CA 1
ATOM 698 C C . THR A 1 92 ? 17.405 4.988 3.267 1.00 73.50 92 THR A C 1
ATOM 700 O O . THR A 1 92 ? 16.637 4.239 2.670 1.00 73.50 92 THR A O 1
ATOM 703 N N . LYS A 1 93 ? 17.390 5.051 4.607 1.00 64.19 93 LYS A N 1
ATOM 704 C CA . LYS A 1 93 ? 16.346 4.365 5.391 1.00 64.19 93 LYS A CA 1
ATOM 705 C C . LYS A 1 93 ? 14.981 4.969 5.028 1.00 64.19 93 LYS A C 1
ATOM 707 O O . LYS A 1 93 ? 14.770 6.155 5.303 1.00 64.19 93 LYS A O 1
ATOM 712 N N . PRO A 1 94 ? 14.037 4.212 4.438 1.00 63.75 94 PRO A N 1
ATOM 713 C CA . PRO A 1 94 ? 12.739 4.769 4.098 1.00 63.75 94 PRO A CA 1
ATOM 714 C C . PRO A 1 94 ? 12.024 5.179 5.388 1.00 63.75 94 PRO A C 1
ATOM 716 O O . PRO A 1 94 ? 11.817 4.351 6.278 1.00 63.75 94 PRO A O 1
ATOM 719 N N . LYS A 1 95 ? 11.623 6.453 5.492 1.00 62.91 95 LYS A N 1
ATOM 720 C CA . LYS A 1 95 ? 10.680 6.895 6.526 1.00 62.91 95 LYS A CA 1
ATOM 721 C C . LYS A 1 95 ? 9.357 6.181 6.262 1.00 62.91 95 LYS A C 1
ATOM 723 O O . LYS A 1 95 ? 8.604 6.573 5.373 1.00 62.91 95 LYS A O 1
ATOM 728 N N . ARG A 1 96 ? 9.103 5.089 6.984 1.00 65.00 96 ARG A N 1
ATOM 729 C CA . ARG A 1 96 ? 7.807 4.411 6.940 1.00 65.00 96 ARG A CA 1
ATOM 730 C C . ARG A 1 96 ? 6.812 5.285 7.684 1.00 65.00 96 ARG A C 1
ATOM 732 O O . ARG A 1 96 ? 7.024 5.596 8.853 1.00 65.00 96 ARG A O 1
ATOM 739 N N . LEU A 1 97 ? 5.766 5.706 6.984 1.00 67.25 97 LEU A N 1
ATOM 740 C CA . LEU A 1 97 ? 4.625 6.329 7.637 1.00 67.25 97 LEU A CA 1
ATOM 741 C C . LEU A 1 97 ? 3.996 5.298 8.587 1.00 67.25 97 LEU A C 1
ATOM 743 O O . LEU A 1 97 ? 4.008 4.103 8.268 1.00 67.25 97 LEU A O 1
ATOM 747 N N . PRO A 1 98 ? 3.477 5.725 9.748 1.00 76.19 98 PRO A N 1
ATOM 748 C CA . PRO A 1 98 ? 2.690 4.833 10.582 1.00 76.19 98 PRO A CA 1
ATOM 749 C C . PRO A 1 98 ? 1.506 4.318 9.752 1.00 76.19 98 PRO A C 1
ATOM 751 O O . PRO A 1 98 ? 0.821 5.092 9.082 1.00 76.19 98 PRO A O 1
ATOM 754 N N . GLY A 1 99 ? 1.308 2.999 9.743 1.00 87.75 99 GLY A N 1
ATOM 755 C CA . GLY A 1 99 ? 0.114 2.403 9.147 1.00 87.75 99 GLY A CA 1
ATOM 756 C C . GLY A 1 99 ? -1.145 2.827 9.907 1.00 87.75 99 GLY A C 1
ATOM 757 O O . GLY A 1 99 ? -1.059 3.418 10.984 1.00 87.75 99 GLY A O 1
ATOM 758 N N . ALA A 1 100 ? -2.317 2.493 9.365 1.00 92.69 100 ALA A N 1
ATOM 759 C CA . ALA A 1 100 ? -3.574 2.664 10.092 1.00 92.69 100 ALA A CA 1
ATOM 760 C C . ALA A 1 100 ? -3.519 1.934 11.448 1.00 92.69 100 ALA A C 1
ATOM 762 O O . ALA A 1 100 ? -2.926 0.861 11.557 1.00 92.69 100 ALA A O 1
ATOM 763 N N . GLN A 1 101 ? -4.120 2.511 12.480 1.00 93.06 101 GLN A N 1
ATOM 764 C CA . GLN A 1 101 ? -4.100 1.951 13.830 1.00 93.06 101 GLN A CA 1
ATOM 765 C C . GLN A 1 101 ? -5.417 1.237 14.110 1.00 93.06 101 GLN A C 1
ATOM 767 O O . GLN A 1 101 ? -6.464 1.685 13.649 1.00 93.06 101 GLN A O 1
ATOM 772 N N . ILE A 1 102 ? -5.358 0.110 14.820 1.00 94.25 102 ILE A N 1
ATOM 773 C CA . ILE A 1 102 ? -6.541 -0.639 15.252 1.00 94.25 102 ILE A CA 1
ATOM 774 C C . ILE A 1 102 ? -6.586 -0.588 16.772 1.00 94.25 102 ILE A C 1
ATOM 776 O O . ILE A 1 102 ? -5.601 -0.926 17.423 1.00 94.25 102 ILE A O 1
ATOM 780 N N . ASP A 1 103 ? -7.728 -0.171 17.302 1.00 93.69 103 ASP A N 1
ATOM 781 C CA . ASP A 1 103 ? -8.051 -0.246 18.719 1.00 93.69 103 ASP A CA 1
ATOM 782 C C . ASP A 1 103 ? -8.526 -1.667 19.060 1.00 93.69 103 ASP A C 1
ATOM 784 O O . ASP A 1 103 ? -9.582 -2.119 18.602 1.00 93.69 103 ASP A O 1
ATOM 788 N N . GLU A 1 104 ? -7.716 -2.397 19.827 1.00 91.88 104 GLU A N 1
ATOM 789 C CA . GLU A 1 104 ? -8.000 -3.780 20.213 1.00 91.88 104 GLU A CA 1
ATOM 790 C C . GLU A 1 104 ? -9.159 -3.892 21.210 1.00 91.88 104 GLU A C 1
ATOM 792 O O . GLU A 1 104 ? -9.840 -4.919 21.227 1.00 91.88 104 GLU A O 1
ATOM 797 N N . GLU A 1 105 ? -9.449 -2.851 21.992 1.00 92.00 105 GLU A N 1
ATOM 798 C CA . GLU A 1 105 ? -10.560 -2.857 22.946 1.00 92.00 105 GLU A CA 1
ATOM 799 C C . GLU A 1 105 ? -11.898 -2.798 22.203 1.00 92.00 105 GLU A C 1
ATOM 801 O O . GLU A 1 105 ? -12.813 -3.571 22.492 1.00 92.00 105 GLU A O 1
ATOM 806 N N . VAL A 1 106 ? -11.977 -1.965 21.161 1.00 94.06 106 VAL A N 1
ATOM 807 C CA . VAL A 1 106 ? -13.184 -1.792 20.333 1.00 94.06 106 VAL A CA 1
ATOM 808 C C . VAL A 1 106 ? -13.321 -2.887 19.265 1.00 94.06 106 VAL A C 1
ATOM 810 O O . VAL A 1 106 ? -14.423 -3.207 18.815 1.00 94.06 106 VAL A O 1
ATOM 813 N N . CYS A 1 107 ? -12.213 -3.483 18.819 1.00 95.69 107 CYS A N 1
ATOM 814 C CA . CYS A 1 107 ? -12.226 -4.478 17.750 1.00 95.69 107 CYS A CA 1
ATOM 815 C C . CYS A 1 107 ? -13.034 -5.733 18.127 1.00 95.69 107 CYS A C 1
ATOM 817 O O . CYS A 1 107 ? -12.718 -6.430 19.087 1.00 95.69 107 CYS A O 1
ATOM 819 N N . ILE A 1 108 ? -14.021 -6.096 17.306 1.00 94.88 108 ILE A N 1
ATOM 820 C CA . ILE A 1 108 ? -14.836 -7.313 17.493 1.00 94.88 108 ILE A CA 1
ATOM 821 C C . ILE A 1 108 ? -14.314 -8.543 16.728 1.00 94.88 108 ILE A C 1
ATOM 823 O O . ILE A 1 108 ? -14.993 -9.561 16.663 1.00 94.88 108 ILE A O 1
ATOM 827 N N . GLY A 1 109 ? -13.159 -8.446 16.061 1.00 95.00 109 GLY A N 1
ATOM 828 C CA . GLY A 1 109 ? -12.562 -9.593 15.361 1.00 95.00 109 GLY A CA 1
ATOM 829 C C . GLY A 1 109 ? -13.291 -10.078 14.103 1.00 95.00 109 GLY A C 1
ATOM 830 O O . GLY A 1 109 ? -13.009 -11.173 13.634 1.00 95.00 109 GLY A O 1
ATOM 831 N N . CYS A 1 110 ? -14.203 -9.286 13.523 1.00 94.94 110 CYS A N 1
ATOM 832 C CA . CYS A 1 110 ? -15.060 -9.715 12.401 1.00 94.94 110 CYS A CA 1
ATOM 833 C C . CYS A 1 110 ? -14.325 -10.071 11.091 1.00 94.94 110 CYS A C 1
ATOM 835 O O . CYS A 1 110 ? -14.926 -10.638 10.185 1.00 94.94 110 CYS A O 1
ATOM 837 N N . GLY A 1 111 ? -13.054 -9.689 10.941 1.00 94.38 111 GLY A N 1
ATOM 838 C CA . GLY A 1 111 ? -12.241 -10.041 9.773 1.00 94.38 111 GLY A CA 1
ATOM 839 C C . GLY A 1 111 ? -12.483 -9.248 8.491 1.00 94.38 111 GLY A C 1
ATOM 840 O O . GLY A 1 111 ? -11.700 -9.388 7.553 1.00 94.38 111 GLY A O 1
ATOM 841 N N . TYR A 1 112 ? -13.471 -8.350 8.456 1.00 95.88 112 TYR A N 1
ATOM 842 C CA . TYR A 1 112 ? -13.755 -7.526 7.275 1.00 95.88 112 TYR A CA 1
ATOM 843 C C . TYR A 1 112 ? -12.509 -6.791 6.757 1.00 95.88 112 TYR A C 1
ATOM 845 O O . TYR A 1 112 ? -12.210 -6.816 5.566 1.00 95.88 112 TYR A O 1
ATOM 853 N N . CYS A 1 113 ? -11.730 -6.183 7.659 1.00 96.25 113 CYS A N 1
ATOM 854 C CA . CYS A 1 113 ? -10.522 -5.444 7.297 1.00 96.25 113 CYS A CA 1
ATOM 855 C C . CYS A 1 113 ? -9.472 -6.310 6.584 1.00 96.25 113 CYS A C 1
ATOM 857 O O . CYS A 1 113 ? -8.818 -5.818 5.666 1.00 96.25 113 CYS A O 1
ATOM 859 N N . ALA A 1 114 ? -9.322 -7.576 6.985 1.00 95.44 114 ALA A N 1
ATOM 860 C CA . ALA A 1 114 ? -8.394 -8.510 6.355 1.00 95.44 114 ALA A CA 1
ATOM 861 C C . ALA A 1 114 ? -8.885 -8.907 4.954 1.00 95.44 114 ALA A C 1
ATOM 863 O O . ALA A 1 114 ? -8.094 -8.918 4.016 1.00 95.44 114 ALA A O 1
ATOM 864 N N . ALA A 1 115 ? -10.193 -9.134 4.796 1.00 94.81 115 ALA A N 1
ATOM 865 C CA . ALA A 1 115 ? -10.798 -9.503 3.517 1.00 94.81 115 ALA A CA 1
ATOM 866 C C . ALA A 1 115 ? -10.701 -8.391 2.457 1.00 94.81 115 ALA A C 1
ATOM 868 O O . ALA A 1 115 ? -10.435 -8.672 1.291 1.00 94.81 115 ALA A O 1
ATOM 869 N N . VAL A 1 116 ? -10.886 -7.123 2.843 1.00 95.56 116 VAL A N 1
ATOM 870 C CA . VAL A 1 116 ? -10.877 -6.000 1.883 1.00 95.56 116 VAL A CA 1
ATOM 871 C C . VAL A 1 116 ? -9.491 -5.440 1.577 1.00 95.56 116 VAL A C 1
ATOM 873 O O . VAL A 1 116 ? -9.360 -4.587 0.700 1.00 95.56 116 VAL A O 1
ATOM 876 N N . CYS A 1 117 ? -8.446 -5.840 2.309 1.00 94.56 117 CYS A N 1
ATOM 877 C CA . CYS A 1 117 ? -7.125 -5.250 2.128 1.00 94.56 117 CYS A CA 1
ATOM 878 C C . CYS A 1 117 ? -6.393 -5.869 0.924 1.00 94.56 117 CYS A C 1
ATOM 880 O O . CYS A 1 117 ? -5.957 -7.016 1.007 1.00 94.56 117 CYS A O 1
ATOM 882 N N . PRO A 1 118 ? -6.105 -5.105 -0.149 1.00 90.12 118 PRO A N 1
ATOM 883 C CA . PRO A 1 118 ? -5.407 -5.642 -1.322 1.00 90.12 118 PRO A CA 1
ATOM 884 C C . PRO A 1 118 ? -3.913 -5.922 -1.077 1.00 90.12 118 PRO A C 1
ATOM 886 O O . PRO A 1 118 ? -3.243 -6.477 -1.953 1.00 90.12 118 PRO A O 1
ATOM 889 N N . TYR A 1 119 ? -3.399 -5.504 0.086 1.00 90.44 119 TYR A N 1
ATOM 890 C CA . TYR A 1 119 ? -2.009 -5.652 0.525 1.00 90.44 119 TYR A CA 1
ATOM 891 C C . TYR A 1 119 ? -1.847 -6.653 1.679 1.00 90.44 119 TYR A C 1
ATOM 893 O O . TYR A 1 119 ? -0.727 -6.853 2.138 1.00 90.44 119 TYR A O 1
ATOM 901 N N . GLY A 1 120 ? -2.943 -7.234 2.191 1.00 91.00 120 GLY A N 1
ATOM 902 C CA . GLY A 1 120 ? -2.895 -8.163 3.327 1.00 91.00 120 GLY A CA 1
ATOM 903 C C . GLY A 1 120 ? -2.318 -7.554 4.612 1.00 91.00 120 GLY A C 1
ATOM 904 O O . GLY A 1 120 ? -1.630 -8.235 5.365 1.00 91.00 120 GLY A O 1
ATOM 905 N N . ALA A 1 121 ? -2.529 -6.254 4.846 1.00 94.38 121 ALA A N 1
ATOM 906 C CA . ALA A 1 121 ? -1.926 -5.556 5.983 1.00 94.38 121 ALA A CA 1
ATOM 907 C C . ALA A 1 121 ? -2.575 -5.871 7.349 1.00 94.38 121 ALA A C 1
ATOM 909 O O . ALA A 1 121 ? -1.828 -5.991 8.322 1.00 94.38 121 ALA A O 1
ATOM 910 N N . PRO A 1 122 ? -3.912 -6.000 7.471 1.00 95.25 122 PRO A N 1
ATOM 911 C CA . PRO A 1 122 ? -4.552 -6.432 8.710 1.00 95.25 122 PRO A CA 1
ATOM 912 C C . PRO A 1 122 ? -4.440 -7.948 8.873 1.00 95.25 122 PRO A C 1
ATOM 914 O O . PRO A 1 122 ? -4.835 -8.697 7.981 1.00 95.25 122 PRO A O 1
ATOM 917 N N . ILE A 1 123 ? -3.949 -8.387 10.026 1.00 93.81 123 ILE A N 1
ATOM 918 C CA . ILE A 1 123 ? -3.795 -9.795 10.395 1.00 93.81 123 ILE A CA 1
ATOM 919 C C . ILE A 1 123 ? -4.786 -10.086 11.520 1.00 93.81 123 ILE A C 1
ATOM 921 O O . ILE A 1 123 ? -4.863 -9.327 12.485 1.00 93.81 123 ILE A O 1
ATOM 925 N N . LEU A 1 124 ? -5.572 -11.153 11.385 1.00 94.31 124 LEU A N 1
ATOM 926 C CA . LEU A 1 124 ? -6.408 -11.646 12.476 1.00 94.31 124 LEU A CA 1
ATOM 927 C C . LEU A 1 124 ? -5.566 -12.537 13.381 1.00 94.31 124 LEU A C 1
ATOM 929 O O . LEU A 1 124 ? -5.015 -13.539 12.930 1.00 94.31 124 LEU A O 1
ATOM 933 N N . GLU A 1 125 ? -5.497 -12.174 14.651 1.00 92.44 125 GLU A N 1
ATOM 934 C CA . GLU A 1 125 ? -4.783 -12.909 15.685 1.00 92.44 125 GLU A CA 1
ATOM 935 C C . GLU A 1 125 ? -5.778 -13.325 16.773 1.00 92.44 125 GLU A C 1
ATOM 937 O O . GLU A 1 125 ? -6.770 -12.642 17.046 1.00 92.44 125 GLU A O 1
ATOM 942 N N . ARG A 1 126 ? -5.540 -14.489 17.376 1.00 90.62 126 ARG A N 1
ATOM 943 C CA . ARG A 1 126 ? -6.315 -14.955 18.524 1.00 90.62 126 ARG A CA 1
ATOM 944 C C . ARG A 1 126 ? -5.664 -14.409 19.793 1.00 90.62 126 ARG A C 1
ATOM 946 O O . ARG A 1 126 ? -4.478 -14.629 20.011 1.00 90.62 126 ARG A O 1
ATOM 953 N N . THR A 1 127 ? -6.447 -13.721 20.609 1.00 87.50 127 THR A N 1
ATOM 954 C CA . THR A 1 127 ? -6.063 -13.143 21.898 1.00 87.50 127 THR A CA 1
ATOM 955 C C . THR A 1 127 ? -6.901 -13.763 23.021 1.00 87.50 127 THR A C 1
ATOM 957 O O . THR A 1 127 ? -7.813 -14.560 22.774 1.00 87.50 127 THR A O 1
ATOM 960 N N . ASP A 1 128 ? -6.614 -13.386 24.266 1.00 83.94 128 ASP A N 1
ATOM 961 C CA . ASP A 1 128 ? -7.330 -13.878 25.453 1.00 83.94 128 ASP A CA 1
ATOM 962 C C . ASP A 1 128 ? -8.815 -13.476 25.462 1.00 83.94 128 ASP A C 1
ATOM 964 O O . ASP A 1 128 ? -9.652 -14.155 26.052 1.00 83.94 128 ASP A O 1
ATOM 968 N N . THR A 1 129 ? -9.158 -12.389 24.763 1.00 80.31 129 THR A N 1
ATOM 969 C CA . THR A 1 129 ? -10.519 -11.837 24.668 1.00 80.31 129 THR A CA 1
ATOM 970 C C . THR A 1 129 ? -11.246 -12.227 23.376 1.00 80.31 129 THR A C 1
ATOM 972 O O . THR A 1 129 ? -12.321 -11.701 23.090 1.00 80.31 129 THR A O 1
ATOM 975 N N . GLY A 1 130 ? -1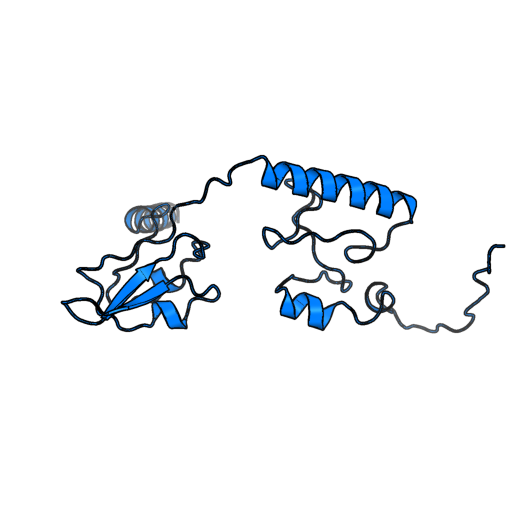0.688 -13.154 22.587 1.00 87.31 130 GLY A N 1
ATOM 976 C CA . GLY A 1 130 ? -11.266 -13.634 21.330 1.00 87.31 130 GLY A CA 1
ATOM 977 C C . GLY A 1 130 ? -10.374 -13.351 20.123 1.00 87.31 130 GLY A C 1
ATOM 978 O O . GLY A 1 130 ? -9.157 -13.334 20.227 1.00 87.31 130 GLY A O 1
ATOM 979 N N . HIS A 1 131 ? -10.958 -13.167 18.940 1.00 91.00 131 HIS A N 1
ATOM 980 C CA . HIS A 1 131 ? -10.183 -12.775 17.757 1.00 91.00 131 HIS A CA 1
ATOM 981 C C . HIS A 1 131 ? -10.065 -11.250 17.701 1.00 91.00 131 HIS A C 1
ATOM 983 O O . HIS A 1 131 ? -11.059 -10.545 17.874 1.00 91.00 131 HIS A O 1
ATOM 989 N N . LYS A 1 132 ? -8.867 -10.734 17.427 1.00 94.38 132 LYS A N 1
ATOM 990 C CA . LYS A 1 132 ? -8.599 -9.302 17.246 1.00 94.38 132 LYS A CA 1
ATOM 991 C C . LYS A 1 132 ? -7.813 -9.086 15.960 1.00 94.38 132 LYS A C 1
ATOM 993 O O . LYS A 1 132 ? -7.086 -9.962 15.498 1.00 94.38 132 LYS A O 1
ATOM 998 N N . ALA A 1 133 ? -8.001 -7.928 15.341 1.00 95.25 133 ALA A N 1
ATOM 999 C CA . ALA A 1 133 ? -7.247 -7.551 14.155 1.00 95.25 133 ALA A CA 1
ATOM 1000 C C . ALA A 1 133 ? -6.060 -6.675 14.558 1.00 95.25 133 ALA A C 1
ATOM 1002 O O . ALA A 1 133 ? -6.238 -5.685 15.260 1.00 95.25 133 ALA A O 1
ATOM 1003 N N . ARG A 1 134 ? -4.874 -6.994 14.045 1.00 93.38 134 ARG A N 1
ATOM 1004 C CA . ARG A 1 134 ? -3.654 -6.214 14.231 1.00 93.38 134 ARG A CA 1
ATOM 1005 C C . ARG A 1 134 ? -3.158 -5.697 12.890 1.00 93.38 134 ARG A C 1
ATOM 1007 O O . ARG A 1 134 ? -3.091 -6.436 11.909 1.00 93.38 134 ARG A O 1
ATOM 1014 N N . MET A 1 135 ? -2.813 -4.414 12.817 1.00 93.81 135 MET A N 1
ATOM 1015 C CA . MET A 1 135 ? -2.257 -3.851 11.587 1.00 93.81 135 MET A CA 1
ATOM 1016 C C . MET A 1 135 ? -0.759 -4.132 11.508 1.00 93.81 135 MET A C 1
ATOM 1018 O O . MET A 1 135 ? -0.017 -3.781 12.421 1.00 93.81 135 MET A O 1
ATOM 1022 N N . SER A 1 136 ? -0.294 -4.656 10.375 1.00 90.94 136 SER A N 1
ATOM 1023 C CA . SER A 1 136 ? 1.123 -4.636 10.019 1.00 90.94 136 SER A CA 1
ATOM 1024 C C . SER A 1 136 ? 1.484 -3.304 9.345 1.00 90.94 136 SER A C 1
ATOM 1026 O O . SER A 1 136 ? 1.117 -3.079 8.183 1.00 90.94 136 SER A O 1
ATOM 1028 N N . PRO A 1 137 ? 2.272 -2.417 9.991 1.00 86.50 137 PRO A N 1
ATOM 1029 C CA . PRO A 1 137 ? 2.680 -1.147 9.385 1.00 86.50 137 PRO A CA 1
ATOM 1030 C C . PRO A 1 137 ? 3.594 -1.340 8.169 1.00 86.50 137 PRO A C 1
ATOM 1032 O O . PRO A 1 137 ? 3.840 -0.404 7.418 1.00 86.50 137 PRO A O 1
ATOM 1035 N N . ARG A 1 138 ? 4.137 -2.551 7.981 1.00 84.94 138 ARG A N 1
ATOM 1036 C CA . ARG A 1 138 ? 5.042 -2.873 6.872 1.00 84.94 138 ARG A CA 1
ATOM 1037 C C . ARG A 1 138 ? 4.313 -2.992 5.537 1.00 84.94 138 ARG A C 1
ATOM 1039 O O . ARG A 1 138 ? 4.900 -2.654 4.517 1.00 84.94 138 ARG A O 1
ATOM 1046 N N . PHE A 1 139 ? 3.070 -3.471 5.557 1.00 87.19 139 PHE A N 1
ATOM 1047 C CA . PHE A 1 139 ? 2.264 -3.710 4.355 1.00 87.19 139 PHE A CA 1
ATOM 1048 C C . PHE A 1 139 ? 1.186 -2.641 4.144 1.00 87.19 139 PHE A C 1
ATOM 1050 O O . PHE A 1 139 ? 0.627 -2.521 3.056 1.00 87.19 139 PHE A O 1
ATOM 1057 N N . CYS A 1 140 ? 0.874 -1.852 5.173 1.00 90.44 140 CYS A N 1
ATOM 1058 C CA . CYS A 1 140 ? -0.146 -0.818 5.086 1.00 90.44 140 CYS A CA 1
ATOM 1059 C C . CYS A 1 140 ? 0.321 0.357 4.211 1.00 90.44 140 CYS A C 1
ATOM 1061 O O . CYS A 1 140 ? 1.285 1.043 4.540 1.00 90.44 140 CYS A O 1
ATOM 1063 N N . THR A 1 141 ? -0.408 0.643 3.130 1.00 87.50 141 THR A N 1
ATOM 1064 C CA . THR A 1 141 ? -0.185 1.832 2.284 1.00 87.50 141 THR A CA 1
ATOM 1065 C C . THR A 1 141 ? -1.090 3.012 2.653 1.00 87.50 141 THR A C 1
ATOM 1067 O O . THR A 1 141 ? -1.146 3.985 1.906 1.00 87.50 141 THR A O 1
ATOM 1070 N N . LEU A 1 142 ? -1.855 2.898 3.747 1.00 90.44 142 LEU A N 1
ATOM 1071 C CA . LEU A 1 142 ? -2.815 3.902 4.221 1.00 90.44 142 LEU A CA 1
ATOM 1072 C C . LEU A 1 142 ? -3.870 4.311 3.163 1.00 90.44 142 LEU A C 1
ATOM 1074 O O . LEU A 1 142 ? -4.133 5.485 2.934 1.00 90.44 142 LEU A O 1
ATOM 1078 N N . CYS A 1 143 ? -4.484 3.329 2.489 1.00 90.75 143 CYS A N 1
ATOM 1079 C CA . CYS A 1 143 ? -5.522 3.584 1.474 1.00 90.75 143 CYS A CA 1
ATOM 1080 C C . CYS A 1 143 ? -6.925 3.883 2.041 1.00 90.75 143 CYS A C 1
ATOM 1082 O O . CYS A 1 143 ? -7.784 4.355 1.305 1.00 90.75 143 CYS A O 1
ATOM 1084 N N . GLY A 1 144 ? -7.183 3.581 3.318 1.00 91.31 144 GLY A N 1
A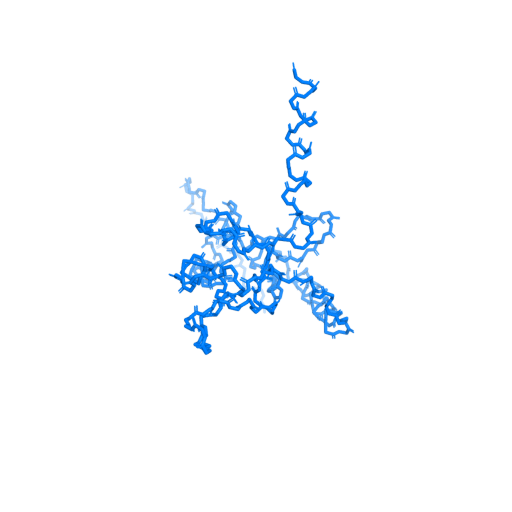TOM 1085 C CA . GLY A 1 144 ? -8.444 3.908 3.998 1.00 91.31 144 GLY A CA 1
ATOM 1086 C C . GLY A 1 144 ? -9.619 2.937 3.801 1.00 91.31 144 GLY A C 1
ATOM 1087 O O . GLY A 1 144 ? -10.620 3.080 4.496 1.00 91.31 144 GLY A O 1
ATOM 1088 N N . LEU A 1 145 ? -9.510 1.908 2.948 1.00 93.81 145 LEU A N 1
ATOM 1089 C CA . LEU A 1 145 ? -10.606 0.946 2.699 1.00 93.81 145 LEU A CA 1
ATOM 1090 C C . LEU A 1 145 ? -11.115 0.258 3.977 1.00 93.81 145 LEU A C 1
ATOM 1092 O O . LEU A 1 145 ? -12.316 0.175 4.221 1.00 93.81 145 LEU A O 1
ATOM 1096 N N . CYS A 1 146 ? -10.193 -0.207 4.823 1.00 95.06 146 CYS A N 1
ATOM 1097 C CA . CYS A 1 146 ? -10.540 -0.846 6.092 1.00 95.06 146 CYS A CA 1
ATOM 1098 C C . CYS A 1 146 ? -11.123 0.143 7.115 1.00 95.06 146 CYS A C 1
ATOM 1100 O O . CYS A 1 146 ? -11.979 -0.244 7.903 1.00 95.06 146 CYS A O 1
ATOM 1102 N N . ILE A 1 147 ? -10.699 1.411 7.078 1.00 94.06 147 ILE A N 1
ATOM 1103 C CA . ILE A 1 147 ? -11.185 2.471 7.973 1.00 94.06 147 ILE A CA 1
ATOM 1104 C C . ILE A 1 147 ? -12.651 2.773 7.678 1.00 94.06 147 ILE A C 1
ATOM 1106 O O . ILE A 1 147 ? -13.461 2.841 8.597 1.00 94.06 147 ILE A O 1
ATOM 1110 N N . ALA A 1 148 ? -12.986 2.922 6.395 1.00 92.12 148 ALA A N 1
ATOM 1111 C CA . ALA A 1 148 ? -14.342 3.227 5.960 1.00 92.12 148 ALA A CA 1
ATOM 1112 C C . ALA A 1 148 ? -15.320 2.067 6.204 1.00 92.12 148 ALA A C 1
ATOM 1114 O O . ALA A 1 148 ? -16.481 2.311 6.509 1.00 92.12 148 ALA A O 1
ATOM 1115 N N . GLY A 1 149 ? -14.865 0.817 6.073 1.00 93.44 149 GLY A N 1
ATOM 1116 C CA . GLY A 1 149 ? -15.742 -0.351 6.189 1.00 93.44 149 GLY A CA 1
ATOM 1117 C C . GLY A 1 149 ? -15.758 -1.042 7.554 1.00 93.44 149 GLY A C 1
ATOM 1118 O O . GLY A 1 149 ? -16.447 -2.045 7.703 1.00 93.44 149 GLY A O 1
ATOM 1119 N N . CYS A 1 150 ? -15.008 -0.566 8.553 1.00 95.62 150 CYS A N 1
ATOM 1120 C CA . CYS A 1 150 ? -15.060 -1.156 9.890 1.00 95.62 150 CYS A CA 1
ATOM 1121 C C . CYS A 1 150 ? -16.429 -0.873 10.545 1.00 95.62 150 CYS A C 1
ATOM 1123 O O . CYS A 1 150 ? -16.721 0.292 10.814 1.00 95.62 150 CYS A O 1
ATOM 1125 N N . PRO A 1 151 ? -17.241 -1.898 10.876 1.00 94.88 151 PRO A N 1
ATOM 1126 C CA . PRO A 1 151 ? -18.603 -1.692 11.385 1.00 94.88 151 PRO A CA 1
ATOM 1127 C C . PRO A 1 151 ? -18.633 -1.079 12.791 1.00 94.88 151 PRO A C 1
ATOM 1129 O O . PRO A 1 151 ? -19.572 -0.377 13.146 1.00 94.88 151 PRO A O 1
ATOM 1132 N N . VAL A 1 152 ? -17.588 -1.332 13.582 1.00 95.62 152 VAL A N 1
ATOM 1133 C CA . VAL A 1 152 ? -17.414 -0.804 14.946 1.00 95.62 152 VAL A CA 1
ATOM 1134 C C . VAL A 1 152 ? -16.422 0.350 14.996 1.00 95.62 152 VAL A C 1
ATOM 1136 O O . VAL A 1 152 ? -16.029 0.789 16.069 1.00 95.62 152 VAL A O 1
ATOM 1139 N N . PHE A 1 153 ? -15.987 0.843 13.833 1.00 93.25 153 PHE A N 1
ATOM 1140 C CA . PHE A 1 153 ? -15.157 2.037 13.730 1.00 93.25 153 PHE A CA 1
ATOM 1141 C C . PHE A 1 153 ? -13.819 2.001 14.497 1.00 93.25 153 PHE A C 1
ATOM 1143 O O . PHE A 1 153 ? -13.242 3.066 14.723 1.00 93.25 153 PHE A O 1
ATOM 1150 N N . ALA A 1 154 ? -13.297 0.807 14.801 1.00 95.19 154 ALA A N 1
ATOM 1151 C CA . ALA A 1 154 ? -12.078 0.565 15.583 1.00 95.19 154 ALA A CA 1
ATOM 1152 C C . ALA A 1 154 ? -10.760 0.929 14.870 1.00 95.19 154 ALA A C 1
ATOM 1154 O O . ALA A 1 154 ? -9.692 0.787 15.453 1.00 95.19 154 ALA A O 1
ATOM 1155 N N . ILE A 1 155 ? -10.803 1.340 13.598 1.00 94.81 155 ILE A N 1
ATOM 1156 C CA . ILE A 1 155 ? -9.606 1.630 12.796 1.00 94.81 155 ILE A CA 1
ATOM 1157 C C . ILE A 1 155 ? -9.500 3.138 12.547 1.00 94.81 155 ILE A C 1
ATOM 1159 O O . ILE A 1 155 ? -10.477 3.765 12.126 1.00 94.81 155 ILE A O 1
ATOM 1163 N N . SER A 1 156 ? -8.315 3.710 12.765 1.00 91.88 156 SER A N 1
ATOM 1164 C CA . SER A 1 156 ? -8.027 5.139 12.612 1.00 91.88 156 SER A CA 1
ATOM 1165 C C . SER A 1 156 ? -6.839 5.412 11.678 1.00 91.88 156 SER A C 1
ATOM 1167 O O . SER A 1 156 ? -5.915 4.606 11.535 1.00 91.88 156 SER A O 1
ATOM 1169 N N . ASP A 1 157 ? -6.884 6.565 11.005 1.00 91.62 157 ASP A N 1
ATOM 1170 C CA . ASP A 1 157 ? -5.776 7.102 10.211 1.00 91.62 157 ASP A CA 1
ATOM 1171 C C . ASP A 1 157 ? -4.974 8.076 11.100 1.00 91.62 157 ASP A C 1
ATOM 1173 O O . ASP A 1 157 ? -5.548 9.060 11.577 1.00 91.62 157 ASP A O 1
ATOM 1177 N N . PRO A 1 158 ? -3.670 7.834 11.338 1.00 84.56 158 PRO A N 1
ATOM 1178 C CA . PRO A 1 158 ? -2.849 8.693 12.193 1.00 84.56 158 PRO A CA 1
ATOM 1179 C C . PRO A 1 158 ? -2.549 10.072 11.579 1.00 84.56 158 PRO A C 1
ATOM 1181 O O . PRO A 1 158 ? -2.122 10.976 12.290 1.00 84.56 158 PRO A O 1
ATOM 1184 N N . VAL A 1 159 ? -2.733 10.243 10.267 1.00 83.31 159 VAL A N 1
ATOM 1185 C CA . VAL A 1 159 ? -2.499 11.498 9.536 1.00 83.31 159 VAL A CA 1
ATOM 1186 C C . VAL A 1 159 ? -3.799 12.283 9.357 1.00 83.31 159 VAL A C 1
ATOM 1188 O O . VAL A 1 159 ? -3.789 13.510 9.424 1.00 83.31 159 VAL A O 1
ATOM 1191 N N . LYS A 1 160 ? -4.921 11.596 9.116 1.00 84.19 160 LYS A N 1
ATOM 1192 C CA . LYS A 1 160 ? -6.233 12.217 8.874 1.00 84.19 160 LYS A CA 1
ATOM 1193 C C . LYS A 1 160 ? -7.262 11.753 9.896 1.00 84.19 160 LYS A C 1
ATOM 1195 O O . LYS A 1 160 ? -7.988 10.786 9.670 1.00 84.19 160 LYS A O 1
ATOM 1200 N N . SER A 1 161 ? -7.373 12.482 11.002 1.00 85.38 161 SER A N 1
ATOM 1201 C CA . SER A 1 161 ? -8.393 12.180 12.006 1.00 85.38 161 SER A CA 1
ATOM 1202 C C . SER A 1 161 ? -9.805 12.440 11.466 1.00 85.38 161 SER A C 1
ATOM 1204 O O . SER A 1 161 ? -10.025 13.255 10.561 1.00 85.38 161 SER A O 1
ATOM 1206 N N . ARG A 1 162 ? -10.800 11.761 12.050 1.00 83.81 162 ARG A N 1
ATOM 1207 C CA . ARG A 1 162 ? -12.213 11.991 11.709 1.00 83.81 162 ARG A CA 1
ATOM 1208 C C . ARG A 1 162 ? -12.635 13.434 11.954 1.00 83.81 162 ARG A C 1
ATOM 1210 O O . ARG A 1 162 ? -13.446 13.957 11.194 1.00 83.81 162 ARG A O 1
ATOM 1217 N N . ASP A 1 163 ? -12.081 14.077 12.973 1.00 86.69 163 ASP A N 1
ATOM 1218 C CA . ASP A 1 163 ? -12.401 15.465 13.296 1.00 86.69 163 ASP A CA 1
ATOM 1219 C C . ASP A 1 163 ? -11.871 16.419 12.235 1.00 86.69 163 ASP A C 1
ATOM 1221 O O . ASP A 1 163 ? -12.590 17.330 11.830 1.00 86.69 163 ASP A O 1
ATOM 1225 N N . THR A 1 164 ? -10.674 16.157 11.698 1.00 88.44 164 THR A N 1
ATOM 1226 C CA . THR A 1 164 ? -10.136 16.909 10.560 1.00 88.44 164 THR A CA 1
ATOM 1227 C C . THR A 1 164 ? -11.021 16.750 9.324 1.00 88.44 164 THR A C 1
ATOM 1229 O O . THR A 1 164 ? -11.325 17.737 8.661 1.00 88.44 164 THR A O 1
ATOM 1232 N N . ILE A 1 165 ? -11.502 15.534 9.039 1.00 88.00 165 ILE A N 1
ATOM 1233 C CA . ILE A 1 165 ? -12.417 15.286 7.912 1.00 88.00 165 ILE A CA 1
ATOM 1234 C C . ILE A 1 165 ? -13.742 16.038 8.113 1.00 88.00 165 ILE A C 1
ATOM 1236 O O . ILE A 1 165 ? -14.204 16.729 7.207 1.00 88.00 165 ILE A O 1
ATOM 1240 N N . LYS A 1 166 ? -14.338 15.967 9.311 1.00 89.94 166 LYS A N 1
ATOM 1241 C CA . LYS A 1 166 ? -15.566 16.708 9.647 1.00 89.94 166 LYS A CA 1
ATOM 1242 C C . LYS A 1 166 ? -15.370 18.221 9.574 1.00 89.94 166 LYS A C 1
ATOM 1244 O O . LYS A 1 166 ? -16.283 18.931 9.167 1.00 89.94 166 LYS A O 1
ATOM 1249 N N . ALA A 1 167 ? -14.214 18.727 9.996 1.00 91.69 167 ALA A N 1
ATOM 1250 C CA . ALA A 1 167 ? -13.878 20.141 9.881 1.00 91.69 167 ALA A CA 1
ATOM 1251 C C . ALA A 1 167 ? -13.781 20.567 8.410 1.00 91.69 167 ALA A C 1
ATOM 1253 O O . ALA A 1 167 ? -14.345 21.589 8.041 1.00 91.69 167 ALA A O 1
ATOM 1254 N N . GLN A 1 168 ? -13.157 19.749 7.557 1.00 91.25 168 GLN A N 1
ATOM 1255 C CA . GLN A 1 168 ? -13.052 20.025 6.125 1.00 91.25 168 GLN A CA 1
ATOM 1256 C C . GLN A 1 168 ? -14.421 20.027 5.424 1.00 91.25 168 GLN A C 1
ATOM 1258 O O . GLN A 1 168 ? -14.668 20.888 4.584 1.00 91.25 168 GLN A O 1
ATOM 1263 N N . ILE A 1 169 ? -15.325 19.109 5.792 1.00 94.38 169 ILE A N 1
ATOM 1264 C CA . ILE A 1 169 ? -16.707 19.088 5.280 1.00 94.38 169 ILE A CA 1
ATOM 1265 C C . ILE A 1 169 ? -17.462 20.355 5.702 1.00 94.38 169 ILE A C 1
ATOM 1267 O O . ILE A 1 169 ? -18.109 20.980 4.867 1.00 94.38 169 ILE A O 1
ATOM 1271 N N . ARG A 1 170 ? -17.357 20.752 6.978 1.00 93.31 170 ARG A N 1
ATOM 1272 C CA . ARG A 1 170 ? -18.004 21.969 7.496 1.00 93.31 170 ARG A CA 1
ATOM 1273 C C . ARG A 1 170 ? -17.500 23.229 6.802 1.00 93.31 170 ARG A C 1
ATOM 1275 O O . ARG A 1 170 ? -18.310 24.003 6.317 1.00 93.31 170 ARG A O 1
ATOM 1282 N N . ALA A 1 171 ? -16.183 23.370 6.662 1.00 92.94 171 ALA A N 1
ATOM 1283 C CA . ALA A 1 171 ? -15.578 24.508 5.974 1.00 92.94 171 ALA A CA 1
ATOM 1284 C C . ALA A 1 171 ? -16.055 24.634 4.515 1.00 92.94 171 ALA A C 1
ATOM 1286 O O . ALA A 1 171 ? -16.255 25.741 4.019 1.00 92.94 171 ALA A O 1
ATOM 1287 N N . TRP A 1 172 ? -16.258 23.505 3.826 1.00 90.88 172 TRP A N 1
ATOM 1288 C CA . TRP A 1 172 ? -16.817 23.518 2.474 1.00 90.88 172 TRP A CA 1
ATOM 1289 C C . TRP A 1 172 ? -18.296 23.927 2.464 1.00 90.88 172 TRP A C 1
ATOM 1291 O O . TRP A 1 172 ? -18.692 24.729 1.631 1.00 90.88 172 TRP A O 1
ATOM 1301 N N . GLY A 1 173 ? -19.093 23.438 3.420 1.00 90.81 173 GLY A N 1
ATOM 1302 C CA . GLY A 1 173 ? -20.510 23.798 3.541 1.00 90.81 173 GLY A CA 1
ATOM 1303 C C . GLY A 1 173 ? -20.768 25.254 3.949 1.00 90.81 173 GLY A C 1
ATOM 1304 O O . GLY A 1 173 ? -21.822 25.785 3.635 1.00 90.81 173 GLY A O 1
ATOM 1305 N N . GLU A 1 174 ? -19.823 25.908 4.625 1.00 84.62 174 GLU A N 1
ATOM 1306 C CA . GLU A 1 174 ? -19.906 27.335 4.984 1.00 84.62 174 GLU A CA 1
ATOM 1307 C C . GLU A 1 174 ? -19.516 28.275 3.826 1.00 84.62 174 GLU A C 1
ATOM 1309 O O . GLU A 1 174 ? -19.787 29.472 3.891 1.00 84.62 174 GLU A O 1
ATOM 1314 N N . THR A 1 175 ? -18.864 27.760 2.775 1.00 69.12 175 THR A N 1
ATOM 1315 C CA . THR A 1 175 ? -18.416 28.547 1.607 1.00 69.12 175 THR A CA 1
ATOM 1316 C C . THR A 1 175 ? -19.342 28.443 0.391 1.00 69.12 175 THR A C 1
ATOM 1318 O O . THR A 1 175 ? -19.099 29.121 -0.610 1.00 69.12 175 THR A O 1
ATOM 1321 N N . SER A 1 176 ? -20.392 27.625 0.478 1.00 55.50 176 SER A N 1
ATOM 1322 C CA . SER A 1 176 ? -21.426 27.399 -0.544 1.00 55.50 176 SER A CA 1
ATOM 1323 C C . SER A 1 176 ? -22.770 27.962 -0.112 1.00 55.50 176 SER A C 1
ATOM 1325 O O . SER A 1 176 ? -23.423 28.614 -0.955 1.00 55.50 176 SER A O 1
#

Foldseek 3Di:
DDPDDDDPPDDPDDPQLVLCVVDDPQDVVCVVVVFDADPSRAGDDDDCPPDNQHGPDPPDGDAAPRHHDDDPVVRVVRVVVVVVVNVVVVVDDDPQDAAKAFDQVQFPQPCPLCVPDPQSQWDWDQDPVGIGIGGRSVRHPRPCPSCVPPPSNRIADPVQGPVNVVVVVVVVVVVD

pLDDT: mean 77.29, std 19.02, range [26.48, 96.25]